Protein AF-X1D4W5-F1 (afdb_monomer_lite)

Secondary structure (DSSP, 8-state):
--S--HHHHHHHHHHHHHHHHHHHHHHHS-TTT-HHHHHHHHHHHHHHHHHHHHHHHHHHHH-SSS-THHHHHHHHHHHHHHHHHHHHHHHTT-GGGHHHHHHHHHHHHHHHHHHHHHHHHHHHT--

Sequence (127 aa):
NKGANKKTIKITAYFMVISAIGSTVLALNPHDISRLFHMLGAFVYFIGVVAIQINLSKMELKAENIPKYLPILGILVIACYVLFLGFEISELISESFKILACFFEWMAYFSLMAWLVAHGYYTHVAK

Foldseek 3Di:
DQQDDPVLVVQLVVLVVQLVQLCVQLVVADCVRDVVSNLSSLVSNLVSLLSNLVSVLSSQVRDPPHDNVLNVLSVQLNVLSVQLNVLSVVCVVPVVSVVVNVVSVVSNVVSVVVSVVVVVCCVPPVD

Structure (mmCIF, N/CA/C/O backbone):
data_AF-X1D4W5-F1
#
_entry.id   AF-X1D4W5-F1
#
loop_
_atom_site.group_PDB
_atom_site.id
_atom_site.type_symbol
_atom_site.label_atom_id
_atom_site.label_alt_id
_atom_site.label_comp_id
_atom_site.label_asym_id
_atom_site.label_entity_id
_atom_site.label_seq_id
_atom_site.pdbx_PDB_ins_code
_atom_site.Cartn_x
_atom_site.Cartn_y
_atom_site.Cartn_z
_atom_site.occupancy
_atom_site.B_iso_or_equiv
_atom_site.auth_seq_id
_atom_site.auth_comp_id
_atom_site.auth_asym_id
_atom_site.auth_atom_id
_atom_site.pdbx_PDB_model_num
ATOM 1 N N . ASN A 1 1 ? -15.454 7.307 20.126 1.00 51.16 1 ASN A N 1
ATOM 2 C CA . ASN A 1 1 ? -14.575 6.808 19.042 1.00 51.16 1 ASN A CA 1
ATOM 3 C C . ASN A 1 1 ? -13.185 7.427 19.112 1.00 51.16 1 ASN A C 1
ATOM 5 O O . ASN A 1 1 ? -12.948 8.445 18.480 1.00 51.16 1 ASN A O 1
ATOM 9 N N . LYS A 1 2 ? -12.256 6.833 19.877 1.00 59.66 2 LYS A N 1
ATOM 10 C CA . LYS A 1 2 ? -10.876 7.344 20.030 1.00 59.66 2 LYS A CA 1
ATOM 11 C C . LYS A 1 2 ? -9.972 7.107 18.799 1.00 59.66 2 LYS A C 1
ATOM 13 O O . LYS A 1 2 ? -8.893 7.686 18.725 1.00 59.66 2 LYS A O 1
ATOM 18 N N . GLY A 1 3 ? -10.402 6.289 17.830 1.00 60.16 3 GLY A N 1
ATOM 19 C CA . GLY A 1 3 ? -9.589 5.926 16.659 1.00 60.16 3 GLY A CA 1
ATOM 20 C C . GLY A 1 3 ? -9.673 6.872 15.457 1.00 60.16 3 GLY A C 1
ATOM 21 O O . GLY A 1 3 ? -8.679 7.044 14.759 1.00 60.16 3 GLY A O 1
ATOM 22 N N . ALA A 1 4 ? -10.811 7.528 15.224 1.00 68.69 4 ALA A N 1
ATOM 23 C CA . ALA A 1 4 ? -11.079 8.252 13.981 1.00 68.69 4 ALA A CA 1
ATOM 24 C C . ALA A 1 4 ? -10.934 9.778 14.160 1.00 68.69 4 ALA A C 1
ATOM 26 O O . ALA A 1 4 ? -11.793 10.431 14.752 1.00 68.69 4 ALA A O 1
ATOM 27 N N . ASN A 1 5 ? -9.845 10.359 13.644 1.00 85.06 5 ASN A N 1
ATOM 28 C CA . ASN A 1 5 ? -9.613 11.809 13.630 1.00 85.06 5 ASN A CA 1
ATOM 29 C C . ASN A 1 5 ? -10.029 12.393 12.269 1.00 85.06 5 ASN A C 1
ATOM 31 O O . ASN A 1 5 ? -9.545 11.933 11.235 1.00 85.06 5 ASN A O 1
ATOM 35 N N . LYS A 1 6 ? -10.857 13.452 12.262 1.00 87.94 6 LYS A N 1
ATOM 36 C CA . LYS A 1 6 ? -11.292 14.166 11.042 1.00 87.94 6 LYS A CA 1
ATOM 37 C C . LYS A 1 6 ? -10.127 14.519 10.108 1.00 87.94 6 LYS A C 1
ATOM 39 O O . LYS A 1 6 ? -10.250 14.363 8.897 1.00 87.94 6 LYS A O 1
ATOM 44 N N . LYS A 1 7 ? -8.986 14.953 10.658 1.00 90.19 7 LYS A N 1
ATOM 45 C CA . LYS A 1 7 ? -7.782 15.274 9.878 1.00 90.19 7 LYS A CA 1
ATOM 46 C C . LYS A 1 7 ? -7.218 14.035 9.178 1.00 90.19 7 LYS A C 1
ATOM 48 O O . LYS A 1 7 ? -6.949 14.089 7.984 1.00 90.19 7 LYS A O 1
ATOM 53 N N . THR A 1 8 ? -7.071 12.924 9.901 1.00 90.75 8 THR A N 1
ATOM 54 C CA . THR A 1 8 ? -6.560 11.656 9.353 1.00 90.75 8 THR A CA 1
ATOM 55 C C . THR A 1 8 ? -7.486 11.102 8.277 1.00 90.75 8 THR A C 1
ATOM 57 O O . THR A 1 8 ? -7.005 10.698 7.224 1.00 90.75 8 THR A O 1
ATOM 60 N N . ILE A 1 9 ? -8.804 11.151 8.491 1.00 92.38 9 ILE A N 1
ATOM 61 C CA . ILE A 1 9 ? -9.795 10.728 7.489 1.00 92.38 9 ILE A CA 1
ATOM 62 C C . ILE A 1 9 ? -9.655 11.566 6.219 1.00 92.38 9 ILE A C 1
ATOM 64 O O . ILE A 1 9 ? -9.560 11.014 5.129 1.00 92.38 9 ILE A O 1
ATOM 68 N N . LYS A 1 10 ? -9.583 12.896 6.352 1.00 94.69 10 LYS A N 1
ATOM 69 C CA . LYS A 1 10 ? -9.449 13.803 5.207 1.00 94.69 10 LYS A CA 1
ATOM 70 C C . LYS A 1 10 ? -8.164 13.540 4.415 1.00 94.69 10 LYS A C 1
ATOM 72 O O . LYS A 1 10 ? -8.210 13.459 3.195 1.00 94.69 10 LYS A O 1
ATOM 77 N N . ILE A 1 11 ? -7.035 13.359 5.105 1.00 94.69 11 ILE A N 1
ATOM 78 C CA . ILE A 1 11 ? -5.758 12.988 4.474 1.00 94.69 11 ILE A CA 1
ATOM 79 C C . ILE A 1 11 ? -5.888 11.648 3.743 1.00 94.69 11 ILE A C 1
ATOM 81 O O . ILE A 1 11 ? -5.483 11.537 2.592 1.00 94.69 11 ILE A O 1
ATOM 85 N N . THR A 1 12 ? -6.496 10.651 4.387 1.00 95.94 12 THR A N 1
ATOM 86 C CA . THR A 1 12 ? -6.713 9.326 3.791 1.00 95.94 12 THR A CA 1
ATOM 87 C C . THR A 1 12 ? -7.555 9.424 2.520 1.00 95.94 12 THR A C 1
ATOM 89 O O . THR A 1 12 ? -7.181 8.845 1.509 1.00 95.94 12 THR A O 1
ATOM 92 N N . ALA A 1 13 ? -8.631 10.216 2.530 1.00 95.75 13 ALA A N 1
ATOM 93 C CA . ALA A 1 13 ? -9.478 10.431 1.360 1.00 95.75 13 ALA A CA 1
ATOM 94 C C . ALA A 1 13 ? -8.719 11.080 0.188 1.00 95.75 13 ALA A C 1
ATOM 96 O O . ALA A 1 13 ? -8.895 10.666 -0.954 1.00 95.75 13 ALA A O 1
ATOM 97 N N . TYR A 1 14 ? -7.826 12.044 0.448 1.00 96.88 14 TYR A N 1
ATOM 98 C CA . TYR A 1 14 ? -6.965 12.590 -0.608 1.00 96.88 14 TYR A CA 1
ATOM 99 C C . TYR A 1 14 ? -6.057 11.520 -1.215 1.00 96.88 14 TYR A C 1
ATOM 101 O O . TYR A 1 14 ? -5.957 11.428 -2.436 1.00 96.88 14 TYR A O 1
ATOM 109 N N . PHE A 1 15 ? -5.442 10.677 -0.383 1.00 97.19 15 PHE A N 1
ATOM 110 C CA . PHE A 1 15 ? -4.622 9.576 -0.885 1.00 97.19 15 PHE A CA 1
ATOM 111 C C . PHE A 1 15 ? -5.436 8.519 -1.633 1.00 97.19 15 PHE A C 1
ATOM 113 O O . PHE A 1 15 ? -4.912 7.958 -2.586 1.00 97.19 15 PHE A O 1
ATOM 120 N N . MET A 1 16 ? -6.708 8.290 -1.285 1.00 96.31 16 MET A N 1
ATOM 121 C CA . MET A 1 16 ? -7.606 7.434 -2.076 1.00 96.31 16 MET A CA 1
ATOM 122 C C . MET A 1 16 ? -7.791 7.976 -3.496 1.00 96.31 16 MET A C 1
ATOM 124 O O . MET A 1 16 ? -7.667 7.219 -4.453 1.00 96.31 16 MET A O 1
ATOM 128 N N . VAL A 1 17 ? -8.008 9.287 -3.646 1.00 97.19 17 VAL A N 1
ATOM 129 C CA . VAL A 1 17 ? -8.118 9.924 -4.970 1.00 97.19 17 VAL A CA 1
ATOM 130 C C . VAL A 1 17 ? -6.798 9.832 -5.739 1.00 97.19 17 VAL A C 1
ATOM 132 O O . VAL A 1 17 ? -6.794 9.426 -6.897 1.00 97.1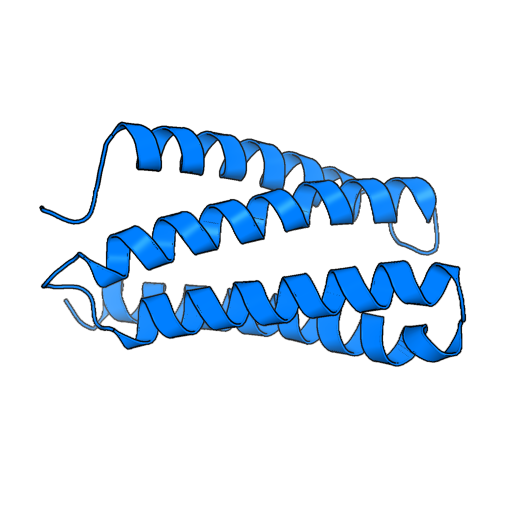9 17 VAL A O 1
ATOM 135 N N . ILE A 1 18 ? -5.669 10.153 -5.098 1.00 96.50 18 ILE A N 1
ATOM 136 C CA . ILE A 1 18 ? -4.335 10.055 -5.717 1.00 96.50 18 ILE A CA 1
ATOM 137 C C . ILE A 1 18 ? -4.048 8.615 -6.164 1.00 96.50 18 ILE A C 1
ATOM 139 O O . ILE A 1 18 ? -3.612 8.391 -7.291 1.00 96.50 18 ILE A O 1
ATOM 143 N N . SER A 1 19 ? -4.338 7.636 -5.305 1.00 95.81 19 SER A N 1
ATOM 144 C CA . SER A 1 19 ? -4.146 6.215 -5.596 1.00 95.81 19 SER A CA 1
ATOM 145 C C . SER A 1 19 ? -5.010 5.766 -6.775 1.00 95.81 19 SER A C 1
ATOM 147 O O . SER A 1 19 ? -4.513 5.076 -7.660 1.00 95.81 19 SER A O 1
ATOM 149 N N . ALA A 1 20 ? -6.268 6.213 -6.848 1.00 95.88 20 ALA A N 1
ATOM 150 C CA . ALA A 1 20 ? -7.156 5.911 -7.969 1.00 95.88 20 ALA A CA 1
ATOM 151 C C . ALA A 1 20 ? -6.630 6.473 -9.302 1.00 95.88 20 ALA A C 1
ATOM 153 O O . ALA A 1 20 ? -6.678 5.783 -10.322 1.00 95.88 20 ALA A O 1
ATOM 154 N N . ILE A 1 21 ? -6.071 7.690 -9.297 1.00 96.31 21 ILE A N 1
ATOM 155 C CA . ILE A 1 21 ? -5.421 8.275 -10.481 1.00 96.31 21 ILE A CA 1
ATOM 156 C C . ILE A 1 21 ? -4.222 7.418 -10.898 1.00 96.31 21 ILE A C 1
ATOM 158 O O . ILE A 1 21 ? -4.130 7.027 -12.059 1.00 96.31 21 ILE A O 1
ATOM 162 N N . GLY A 1 22 ? -3.338 7.074 -9.955 1.00 94.69 22 GLY A N 1
ATOM 163 C CA . GLY A 1 22 ? -2.182 6.214 -10.224 1.00 94.69 22 GLY A CA 1
ATOM 164 C C . GLY A 1 22 ? -2.581 4.852 -10.793 1.00 94.69 22 GLY A C 1
ATOM 165 O O . GLY A 1 22 ? -2.035 4.425 -11.805 1.00 94.69 22 GLY A O 1
ATOM 166 N N . SER A 1 23 ? -3.597 4.213 -10.205 1.00 93.19 23 SER A N 1
ATOM 167 C CA . SER A 1 23 ? -4.143 2.935 -10.675 1.00 93.19 23 SER A CA 1
ATOM 168 C C . SER A 1 23 ? -4.716 3.039 -12.089 1.00 93.19 23 SER A C 1
ATOM 170 O O . SER A 1 23 ? -4.509 2.139 -12.897 1.00 93.19 23 SER A O 1
ATOM 172 N N . THR A 1 24 ? -5.375 4.152 -12.415 1.00 95.12 24 THR A N 1
ATOM 173 C CA . THR A 1 24 ? -5.894 4.401 -13.767 1.00 95.12 24 THR A CA 1
ATOM 174 C C . THR A 1 24 ? -4.753 4.534 -14.774 1.00 95.12 24 THR A C 1
ATOM 176 O O . THR A 1 24 ? -4.786 3.898 -15.823 1.00 95.12 24 THR A O 1
ATOM 179 N N . VAL A 1 25 ? -3.714 5.312 -14.452 1.00 94.19 25 VAL A N 1
ATOM 180 C CA . VAL A 1 25 ? -2.525 5.451 -15.311 1.00 94.19 25 VAL A CA 1
ATOM 181 C C . VAL A 1 25 ? -1.837 4.100 -15.504 1.00 94.19 25 VAL A C 1
ATOM 183 O O . VAL A 1 25 ? -1.506 3.754 -16.634 1.00 94.19 25 VAL A O 1
ATOM 186 N N . LEU A 1 26 ? -1.677 3.326 -14.428 1.00 90.38 26 LEU A N 1
ATOM 187 C CA . LEU A 1 26 ? -1.085 1.990 -14.458 1.00 90.38 26 LEU A CA 1
ATOM 188 C C . LEU A 1 26 ? -1.868 1.039 -15.376 1.00 90.38 26 LEU A C 1
ATOM 190 O O . LEU A 1 26 ? -1.281 0.388 -16.233 1.00 90.38 26 LEU A O 1
ATOM 194 N N . ALA A 1 27 ? -3.196 1.000 -15.237 1.00 89.56 27 ALA A N 1
ATOM 195 C CA . ALA A 1 27 ? -4.063 0.126 -16.026 1.00 89.56 27 ALA A CA 1
ATOM 196 C C . ALA A 1 27 ? -4.097 0.503 -17.517 1.00 89.56 27 ALA A C 1
ATOM 198 O O . ALA A 1 27 ? -4.174 -0.373 -18.375 1.00 89.56 27 ALA A O 1
ATOM 199 N N . LEU A 1 28 ? -4.031 1.800 -17.833 1.00 92.31 28 LEU A N 1
ATOM 200 C CA . LEU A 1 28 ? -4.007 2.292 -19.213 1.00 92.31 28 LEU A CA 1
ATOM 201 C C . LEU A 1 28 ? -2.651 2.097 -19.903 1.00 92.31 28 LEU A C 1
ATOM 203 O O . LEU A 1 28 ? -2.587 2.147 -21.130 1.00 92.31 28 LEU A O 1
ATOM 207 N N . ASN A 1 29 ? -1.578 1.882 -19.138 1.00 89.94 29 ASN A N 1
ATOM 208 C CA . ASN A 1 29 ? -0.219 1.733 -19.652 1.00 89.94 29 ASN A CA 1
ATOM 209 C C . ASN A 1 29 ? 0.378 0.396 -19.187 1.00 89.94 29 ASN A C 1
ATOM 211 O O . ASN A 1 29 ? 1.163 0.368 -18.236 1.00 89.94 29 ASN A O 1
ATOM 215 N N . PRO A 1 30 ? 0.026 -0.725 -19.843 1.00 81.94 30 PRO A N 1
ATOM 216 C CA . PRO A 1 30 ? 0.679 -2.006 -19.614 1.00 81.94 30 PRO A CA 1
ATOM 217 C C . PRO A 1 30 ? 2.200 -1.896 -19.764 1.00 81.94 30 PRO A C 1
ATOM 219 O O . PRO A 1 30 ? 2.691 -1.135 -20.606 1.00 81.94 30 PRO A O 1
ATOM 222 N N . HIS A 1 31 ? 2.929 -2.689 -18.975 1.00 73.62 31 HIS A N 1
ATOM 223 C CA . HIS A 1 31 ? 4.393 -2.669 -18.902 1.00 73.62 31 HIS A CA 1
ATOM 224 C C . HIS A 1 31 ? 5.061 -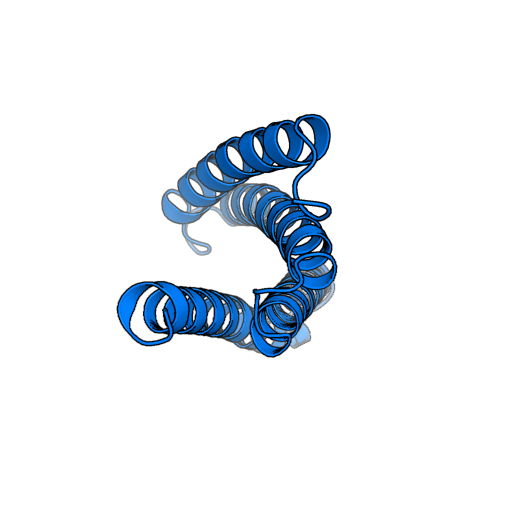2.750 -20.290 1.00 73.62 31 HIS A C 1
ATOM 226 O O . HIS A 1 31 ? 6.004 -2.009 -20.571 1.00 73.62 31 HIS A O 1
ATOM 232 N N . ASP A 1 32 ? 4.512 -3.571 -21.189 1.00 76.69 32 ASP A N 1
ATOM 233 C CA . ASP A 1 32 ? 5.070 -3.815 -22.526 1.00 76.69 32 ASP A CA 1
ATOM 234 C C . ASP A 1 32 ? 4.753 -2.713 -23.555 1.00 76.69 32 ASP A C 1
ATOM 236 O O . ASP A 1 32 ? 5.379 -2.662 -24.612 1.00 76.69 32 ASP A O 1
ATOM 240 N N . ILE A 1 33 ? 3.799 -1.818 -23.265 1.00 84.25 33 ILE A N 1
ATOM 241 C CA . ILE A 1 33 ? 3.422 -0.706 -24.156 1.00 84.25 33 ILE A CA 1
ATOM 242 C C . ILE A 1 33 ? 4.220 0.550 -23.809 1.00 84.25 33 ILE A C 1
ATOM 244 O O . ILE A 1 33 ? 4.795 1.198 -24.684 1.00 84.25 33 ILE A O 1
ATOM 248 N N . SER A 1 34 ? 4.247 0.920 -22.528 1.00 85.56 34 SER A N 1
ATOM 249 C CA . SER A 1 34 ? 5.008 2.076 -22.062 1.00 85.56 34 SER A CA 1
ATOM 250 C C . SER A 1 34 ? 5.504 1.868 -20.641 1.00 85.56 34 SER A C 1
ATOM 252 O O . SER A 1 34 ? 4.833 2.219 -19.669 1.00 85.56 34 SER A O 1
ATOM 254 N N . ARG A 1 35 ? 6.735 1.360 -20.526 1.00 81.19 35 ARG A N 1
ATOM 255 C CA . ARG A 1 35 ? 7.398 1.140 -19.236 1.00 81.19 35 ARG A CA 1
ATOM 256 C C . ARG A 1 35 ? 7.451 2.408 -18.382 1.00 81.19 35 ARG A C 1
ATOM 258 O O . ARG A 1 35 ? 7.187 2.352 -17.188 1.00 81.19 35 ARG A O 1
ATOM 265 N N . LEU A 1 36 ? 7.732 3.566 -18.984 1.00 85.88 36 LEU A N 1
ATOM 266 C CA . LEU A 1 36 ? 7.818 4.829 -18.244 1.00 85.88 36 LEU A CA 1
ATOM 267 C C . LEU A 1 36 ? 6.483 5.198 -17.578 1.00 85.88 36 LEU A C 1
ATOM 269 O O . LEU A 1 36 ? 6.453 5.484 -16.381 1.00 85.88 36 LEU A O 1
ATOM 273 N N . PHE A 1 37 ? 5.379 5.190 -18.333 1.00 88.50 37 PHE A N 1
ATOM 274 C CA . PHE A 1 37 ? 4.067 5.530 -17.777 1.00 88.50 37 PHE A CA 1
ATOM 275 C C . PHE A 1 37 ? 3.534 4.444 -16.843 1.00 88.50 37 PHE A C 1
ATOM 277 O O . PHE A 1 37 ? 2.897 4.782 -15.846 1.00 88.50 37 PHE A O 1
ATOM 284 N N . HIS A 1 38 ? 3.852 3.175 -17.110 1.00 85.56 38 HIS A N 1
ATOM 285 C CA . HIS A 1 38 ? 3.582 2.069 -16.198 1.00 85.56 38 HIS A CA 1
ATOM 286 C C . HIS A 1 38 ? 4.219 2.327 -14.827 1.00 85.56 38 HIS A C 1
ATOM 288 O O . HIS A 1 38 ? 3.520 2.387 -13.819 1.00 85.56 38 HIS A O 1
ATOM 294 N N . MET A 1 39 ? 5.527 2.600 -14.794 1.00 85.38 39 MET A N 1
ATOM 295 C CA . MET A 1 39 ? 6.259 2.862 -13.553 1.00 85.38 39 MET A CA 1
ATOM 296 C C . MET A 1 39 ? 5.774 4.124 -12.832 1.00 85.38 39 MET A C 1
ATOM 298 O O . MET A 1 39 ? 5.658 4.125 -11.608 1.00 85.38 39 MET A O 1
ATOM 302 N N . LEU A 1 40 ? 5.449 5.195 -13.565 1.00 90.75 40 LEU A N 1
ATOM 303 C CA . LEU A 1 40 ? 4.872 6.407 -12.971 1.00 90.75 40 LEU A CA 1
ATOM 304 C C . LEU A 1 40 ? 3.500 6.133 -12.340 1.00 90.75 40 LEU A C 1
ATOM 306 O O . LEU A 1 40 ? 3.251 6.550 -11.208 1.00 90.75 40 LEU A O 1
ATOM 310 N N . GLY A 1 41 ? 2.623 5.414 -13.047 1.00 92.25 41 GLY A N 1
ATOM 311 C CA . GLY A 1 41 ? 1.317 5.002 -12.535 1.00 92.25 41 GLY A CA 1
ATOM 312 C C . GLY A 1 41 ? 1.446 4.124 -11.292 1.00 92.25 41 GLY A C 1
ATOM 313 O O . GLY A 1 41 ? 0.818 4.411 -10.271 1.00 92.25 41 GLY A O 1
ATOM 314 N N . ALA A 1 42 ? 2.328 3.123 -11.351 1.00 88.62 42 ALA A N 1
ATOM 315 C CA . ALA A 1 42 ? 2.660 2.231 -10.245 1.00 88.62 42 ALA A CA 1
ATOM 316 C C . ALA A 1 42 ? 3.143 3.018 -9.019 1.00 88.62 42 ALA A C 1
ATOM 318 O O . ALA A 1 42 ? 2.602 2.866 -7.926 1.00 88.62 42 ALA A O 1
ATOM 319 N N . PHE A 1 43 ? 4.088 3.941 -9.201 1.00 90.69 43 PHE A N 1
ATOM 320 C CA . PHE A 1 43 ? 4.635 4.757 -8.118 1.00 90.69 43 PHE A CA 1
ATOM 321 C C . PHE A 1 43 ? 3.565 5.609 -7.421 1.00 90.69 43 PHE A C 1
ATOM 323 O O . PHE A 1 43 ? 3.449 5.590 -6.191 1.00 90.69 43 PHE A O 1
ATOM 330 N N . VAL A 1 44 ? 2.737 6.322 -8.196 1.00 94.00 44 VAL A N 1
ATOM 331 C CA . VAL A 1 44 ? 1.637 7.142 -7.658 1.00 94.00 44 VAL A CA 1
ATOM 332 C C . VAL A 1 44 ? 0.607 6.268 -6.940 1.00 94.00 44 VAL A C 1
ATOM 334 O O . VAL A 1 44 ? 0.167 6.602 -5.835 1.00 94.00 44 VAL A O 1
ATOM 337 N N . TYR A 1 45 ? 0.249 5.131 -7.538 1.00 93.12 45 TYR A N 1
ATOM 338 C CA . TYR A 1 45 ? -0.679 4.168 -6.956 1.00 93.12 45 TYR A CA 1
ATOM 339 C C . TYR A 1 45 ? -0.177 3.657 -5.600 1.00 93.12 45 TYR A C 1
ATOM 341 O O . TYR A 1 45 ? -0.918 3.723 -4.614 1.00 93.12 45 TYR A O 1
ATOM 349 N N . PHE A 1 46 ? 1.085 3.225 -5.523 1.00 90.75 46 PHE A N 1
ATOM 350 C CA . PHE A 1 46 ? 1.677 2.615 -4.330 1.00 90.75 46 PHE A CA 1
ATOM 351 C C . PHE A 1 46 ? 1.865 3.570 -3.177 1.00 90.75 46 PHE A C 1
ATOM 353 O O . PHE A 1 46 ? 1.518 3.217 -2.051 1.00 90.75 46 PHE A O 1
ATOM 360 N N . ILE A 1 47 ? 2.341 4.788 -3.433 1.00 90.88 47 ILE A N 1
ATOM 361 C CA . ILE A 1 47 ? 2.408 5.812 -2.386 1.00 90.88 47 ILE A CA 1
ATOM 362 C C . ILE A 1 47 ? 1.015 6.046 -1.801 1.00 90.88 47 ILE A C 1
ATOM 364 O O . ILE A 1 47 ? 0.856 6.118 -0.580 1.00 90.88 47 ILE A O 1
ATOM 368 N N . GLY A 1 48 ? 0.002 6.105 -2.670 1.00 94.88 48 GLY A N 1
ATOM 369 C CA . GLY A 1 48 ? -1.395 6.179 -2.270 1.00 94.88 48 GLY A CA 1
ATOM 370 C C . GLY A 1 48 ? -1.804 5.024 -1.356 1.00 94.88 48 GLY A C 1
ATOM 371 O O . GLY A 1 48 ? -2.243 5.270 -0.232 1.00 94.88 48 GLY A O 1
ATOM 372 N N . VAL A 1 49 ? -1.612 3.775 -1.793 1.00 94.31 49 VAL A N 1
ATOM 373 C CA . VAL A 1 49 ? -1.981 2.578 -1.014 1.00 94.31 49 VAL A CA 1
ATOM 374 C C . VAL A 1 49 ? -1.262 2.535 0.331 1.00 94.31 49 VAL A C 1
ATOM 376 O O . VAL A 1 49 ? -1.912 2.338 1.356 1.00 94.31 49 VAL A O 1
ATOM 379 N N . VAL A 1 50 ? 0.050 2.774 0.363 1.00 94.12 50 VAL A N 1
ATOM 380 C CA . VAL A 1 50 ? 0.836 2.763 1.604 1.00 94.12 50 VAL A CA 1
ATOM 381 C C . VAL A 1 50 ? 0.321 3.821 2.579 1.00 94.12 50 VAL A C 1
ATOM 383 O O . VAL A 1 50 ? 0.078 3.517 3.748 1.00 94.12 50 VAL A O 1
ATOM 386 N N . ALA A 1 51 ? 0.085 5.052 2.118 1.00 95.38 51 ALA A N 1
ATOM 387 C CA . ALA A 1 51 ? -0.442 6.115 2.969 1.00 95.38 51 ALA A CA 1
ATOM 388 C C . ALA A 1 51 ? -1.849 5.794 3.503 1.00 95.38 51 ALA A C 1
ATOM 390 O O . ALA A 1 51 ? -2.129 6.031 4.684 1.00 95.38 51 ALA A O 1
ATOM 391 N N . ILE A 1 52 ? -2.720 5.229 2.659 1.00 95.88 52 ILE A N 1
ATOM 392 C CA . ILE A 1 52 ? -4.061 4.779 3.054 1.00 95.88 52 ILE A CA 1
ATOM 393 C C . ILE A 1 52 ? -3.949 3.707 4.135 1.00 95.88 52 ILE A C 1
ATOM 395 O O . ILE A 1 52 ? -4.506 3.884 5.217 1.00 95.88 52 ILE A O 1
ATOM 399 N N . GLN A 1 53 ? -3.186 2.642 3.885 1.00 95.75 53 GLN A N 1
ATOM 400 C CA . GLN A 1 53 ? -3.081 1.509 4.799 1.00 95.75 53 GLN A CA 1
ATOM 401 C C . GLN A 1 53 ? -2.433 1.886 6.131 1.00 95.75 53 GLN A C 1
ATOM 403 O O . GLN A 1 53 ? -2.888 1.431 7.180 1.00 95.75 53 GLN A O 1
ATOM 408 N N . ILE A 1 54 ? -1.443 2.788 6.135 1.00 95.25 54 ILE A N 1
ATOM 409 C CA . ILE A 1 54 ? -0.855 3.315 7.377 1.00 95.25 54 ILE A CA 1
ATOM 410 C C . ILE A 1 54 ? -1.927 4.024 8.203 1.00 95.25 54 ILE A C 1
ATOM 412 O O . ILE A 1 54 ? -2.018 3.825 9.417 1.00 95.25 54 ILE A O 1
ATOM 416 N N . ASN A 1 55 ? -2.723 4.882 7.564 1.00 95.06 55 ASN A N 1
ATOM 417 C CA . ASN A 1 55 ? -3.734 5.662 8.262 1.00 95.06 55 ASN A CA 1
ATOM 418 C C . ASN A 1 55 ? -4.881 4.782 8.763 1.00 95.06 55 ASN A C 1
ATOM 420 O O . ASN A 1 55 ? -5.249 4.910 9.931 1.00 95.06 55 ASN A O 1
ATOM 424 N N . LEU A 1 56 ? -5.404 3.877 7.930 1.00 93.81 56 LEU A N 1
ATOM 425 C CA . LEU A 1 56 ? -6.458 2.933 8.312 1.00 93.81 56 LEU A CA 1
ATOM 426 C C . LEU A 1 56 ? -5.999 2.036 9.465 1.00 93.81 56 LEU A C 1
ATOM 428 O O . LEU A 1 56 ? -6.614 2.068 10.532 1.00 93.81 56 LEU A O 1
ATOM 432 N N . SER A 1 57 ? -4.841 1.384 9.330 1.00 93.88 57 SER A N 1
ATOM 433 C CA . SER A 1 57 ? -4.296 0.506 10.372 1.00 93.88 57 SER A CA 1
ATOM 434 C C . SER A 1 57 ? -4.085 1.250 11.697 1.00 93.88 57 SER A C 1
ATOM 436 O O . SER A 1 57 ? -4.420 0.747 12.768 1.00 93.88 57 SER A O 1
ATOM 438 N N . LYS A 1 58 ? -3.592 2.500 11.664 1.00 92.81 58 LYS A N 1
ATOM 439 C CA . LYS A 1 58 ? -3.447 3.334 12.875 1.00 92.81 58 LYS A CA 1
ATOM 440 C C . LYS A 1 58 ? -4.785 3.661 13.538 1.00 92.81 58 LYS A C 1
ATOM 442 O O . LYS A 1 58 ? -4.842 3.739 14.767 1.00 92.81 58 LYS A O 1
ATOM 447 N N . MET A 1 59 ? -5.836 3.913 12.758 1.00 91.81 59 MET A N 1
ATOM 448 C CA . MET A 1 59 ? -7.173 4.183 13.295 1.00 91.81 59 MET A CA 1
ATOM 449 C C . MET A 1 59 ? -7.795 2.915 13.893 1.00 91.81 59 MET A C 1
ATOM 451 O O . MET A 1 59 ? -8.367 2.975 14.981 1.00 91.81 59 MET A O 1
ATOM 455 N N . GLU A 1 60 ? -7.625 1.774 13.228 1.00 92.31 60 GLU A N 1
ATOM 456 C CA . GLU A 1 60 ? -8.127 0.461 13.648 1.00 92.31 60 GLU A CA 1
ATOM 457 C C . GLU A 1 60 ? -7.442 -0.053 14.915 1.00 92.31 60 GLU A C 1
ATOM 459 O O . GLU A 1 60 ? -8.108 -0.525 15.836 1.00 92.31 60 GLU A O 1
ATOM 464 N N . LEU A 1 61 ? -6.123 0.127 15.037 1.00 91.62 61 LEU A N 1
ATOM 465 C CA . LEU A 1 61 ? -5.389 -0.209 16.261 1.00 91.62 61 LEU A CA 1
ATOM 466 C C . LEU A 1 61 ? -5.940 0.529 17.485 1.00 91.62 61 LEU A C 1
ATOM 468 O O . LEU A 1 61 ? -5.984 -0.043 18.574 1.00 91.62 61 LEU A O 1
ATOM 472 N N . LYS A 1 62 ? -6.404 1.768 17.306 1.00 90.12 62 LYS A N 1
ATOM 473 C CA . LYS A 1 62 ? -6.984 2.604 18.369 1.00 90.12 62 LYS A CA 1
ATOM 474 C C . LYS A 1 62 ? -8.473 2.358 18.608 1.00 90.12 62 LYS A C 1
ATOM 476 O O . LYS A 1 62 ? -9.015 2.870 19.586 1.00 90.12 62 LYS A O 1
ATOM 481 N N . ALA A 1 63 ? -9.156 1.652 17.713 1.00 89.00 63 ALA A N 1
ATOM 482 C CA . ALA A 1 63 ? -10.556 1.310 17.893 1.00 89.00 63 ALA A CA 1
ATOM 483 C C . ALA A 1 63 ? -10.675 0.095 18.827 1.00 89.00 63 ALA A C 1
ATOM 485 O O . ALA A 1 63 ? -9.998 -0.916 18.640 1.00 89.00 63 ALA A O 1
ATOM 486 N N . GLU A 1 64 ? -11.523 0.204 19.849 1.00 84.56 64 GLU A N 1
ATOM 487 C CA . GLU A 1 64 ? -11.743 -0.868 20.834 1.00 84.56 64 GLU A CA 1
ATOM 488 C C . GLU A 1 64 ? -12.558 -2.021 20.236 1.00 84.56 64 GLU A C 1
ATOM 490 O O . GLU A 1 64 ? -12.267 -3.179 20.506 1.00 84.56 64 GLU A O 1
ATOM 495 N N . ASN A 1 65 ? -13.499 -1.711 19.340 1.00 85.19 65 ASN A N 1
ATOM 496 C CA . ASN A 1 65 ? -14.408 -2.701 18.759 1.00 85.19 65 ASN A CA 1
ATOM 497 C C . ASN A 1 65 ? -13.879 -3.355 17.477 1.00 85.19 65 ASN A C 1
ATOM 499 O O . ASN A 1 65 ? -14.573 -4.184 16.913 1.00 85.19 65 ASN A O 1
ATOM 503 N N . ILE A 1 66 ? -12.697 -2.976 16.979 1.00 89.00 66 ILE A N 1
ATOM 504 C CA . ILE A 1 66 ? -12.146 -3.554 15.745 1.00 89.00 66 ILE A CA 1
ATOM 505 C C . ILE A 1 66 ? -11.133 -4.648 16.105 1.00 89.00 66 ILE A C 1
ATOM 507 O O . ILE A 1 66 ? -10.198 -4.379 16.872 1.00 89.00 66 ILE A O 1
ATOM 511 N N . PRO A 1 67 ? -11.274 -5.866 15.550 1.00 91.12 67 PRO A N 1
ATOM 512 C CA . PRO A 1 67 ? -10.355 -6.952 15.837 1.00 91.12 67 PRO A CA 1
ATOM 513 C C . PRO A 1 67 ? -8.954 -6.647 15.302 1.00 91.12 67 PRO A C 1
ATOM 515 O O . PRO A 1 67 ? -8.778 -6.130 14.199 1.00 91.12 67 PRO A O 1
ATOM 518 N N . LYS A 1 68 ? -7.929 -6.995 16.086 1.00 91.19 68 LYS A N 1
ATOM 519 C CA . LYS A 1 68 ? -6.541 -6.585 15.817 1.00 91.19 6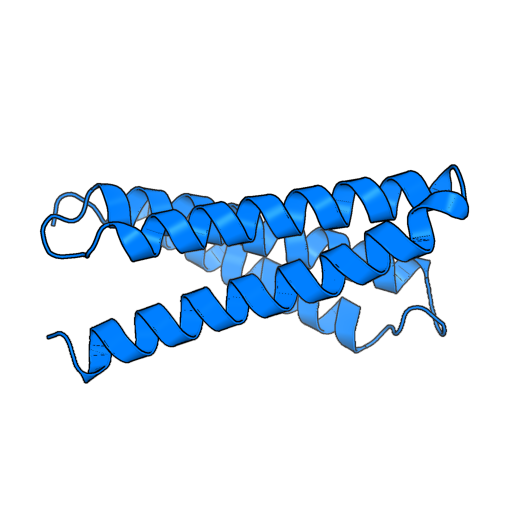8 LYS A CA 1
ATOM 520 C C . LYS A 1 68 ? -5.889 -7.291 14.626 1.00 91.19 68 LYS A C 1
ATOM 522 O O . LYS A 1 68 ? -4.861 -6.816 14.160 1.00 91.19 68 LYS A O 1
ATOM 527 N N . TYR A 1 69 ? -6.487 -8.354 14.087 1.00 92.75 69 TYR A N 1
ATOM 528 C CA . TYR A 1 69 ? -5.991 -8.970 12.853 1.00 92.75 69 TYR A CA 1
ATOM 529 C C . TYR A 1 69 ? -6.175 -8.065 11.622 1.00 92.75 69 TYR A C 1
ATOM 531 O O . TYR A 1 69 ? -5.362 -8.138 10.708 1.00 92.75 69 TYR A O 1
ATOM 539 N N . LEU A 1 70 ? -7.181 -7.178 11.600 1.00 93.81 70 LEU A N 1
ATOM 540 C CA . LEU A 1 70 ? -7.423 -6.252 10.481 1.00 93.81 70 LEU A CA 1
ATOM 541 C C . LEU A 1 70 ? -6.273 -5.250 10.272 1.00 93.81 70 LEU A C 1
ATOM 543 O O . LEU A 1 70 ? -5.707 -5.236 9.177 1.00 93.81 70 LEU A O 1
ATOM 547 N N . PRO A 1 71 ? -5.820 -4.502 11.299 1.00 94.50 71 PRO A N 1
ATOM 548 C CA . PRO A 1 71 ? -4.665 -3.627 11.133 1.00 94.50 71 PRO A CA 1
ATOM 549 C C . PRO A 1 71 ? -3.361 -4.397 10.893 1.00 94.50 71 PRO A C 1
ATOM 551 O O . PRO A 1 71 ? -2.456 -3.864 10.260 1.00 94.50 71 PRO A O 1
ATOM 554 N N . ILE A 1 72 ? -3.237 -5.645 11.367 1.00 94.44 72 ILE A N 1
ATOM 555 C CA . ILE A 1 72 ? -2.075 -6.494 11.049 1.00 94.44 72 ILE A CA 1
ATOM 556 C C . ILE A 1 72 ? -2.058 -6.832 9.554 1.00 94.44 72 ILE A C 1
ATOM 558 O O . ILE A 1 72 ? -1.012 -6.712 8.918 1.00 94.44 72 ILE A O 1
ATOM 562 N N . LEU A 1 73 ? -3.208 -7.189 8.974 1.00 95.44 73 LEU A N 1
ATOM 563 C CA . LEU A 1 73 ? -3.336 -7.382 7.530 1.00 95.44 73 LEU A CA 1
ATOM 564 C C . LEU A 1 73 ? -3.028 -6.088 6.768 1.00 95.44 73 LEU A C 1
ATOM 566 O O . LEU A 1 73 ? -2.304 -6.140 5.782 1.00 95.44 73 LEU A O 1
ATOM 570 N N . GLY A 1 74 ? -3.477 -4.925 7.250 1.00 95.62 74 GLY A N 1
ATOM 571 C CA . GLY A 1 74 ? -3.130 -3.631 6.647 1.00 95.62 74 GLY A CA 1
ATOM 572 C C . GLY A 1 74 ? -1.619 -3.350 6.651 1.00 95.62 74 GLY A C 1
ATOM 573 O O . GLY A 1 74 ? -1.070 -2.865 5.661 1.00 95.62 74 GLY A O 1
ATOM 574 N N . ILE A 1 75 ? -0.911 -3.733 7.719 1.00 95.25 75 ILE A N 1
ATOM 575 C CA . ILE A 1 75 ? 0.561 -3.676 7.782 1.00 95.25 75 ILE A CA 1
ATOM 576 C C . ILE A 1 75 ? 1.210 -4.652 6.794 1.00 95.25 75 ILE A C 1
ATOM 578 O O . ILE A 1 75 ? 2.194 -4.288 6.147 1.00 95.25 75 ILE A O 1
ATOM 582 N N . LEU A 1 76 ? 0.655 -5.855 6.627 1.00 95.94 76 LEU A N 1
ATOM 583 C CA . LEU A 1 76 ? 1.129 -6.811 5.626 1.00 95.94 76 LEU A CA 1
ATOM 584 C C . LEU A 1 76 ? 0.991 -6.253 4.201 1.00 95.94 76 LEU A C 1
ATOM 586 O O . LEU A 1 76 ? 1.934 -6.376 3.423 1.00 95.94 76 LEU A O 1
ATOM 590 N N . VAL A 1 77 ? -0.120 -5.572 3.885 1.00 96.62 77 VAL A N 1
ATOM 591 C CA . VAL A 1 77 ? -0.281 -4.872 2.596 1.00 96.62 77 VAL A CA 1
ATOM 592 C C . VAL A 1 77 ? 0.861 -3.881 2.386 1.00 96.62 77 VAL A C 1
ATOM 594 O O . VAL A 1 77 ? 1.515 -3.904 1.347 1.00 96.62 77 VAL A O 1
ATOM 597 N N . ILE A 1 78 ? 1.163 -3.043 3.383 1.00 96.19 78 ILE A N 1
ATOM 598 C CA . ILE A 1 78 ? 2.267 -2.075 3.285 1.00 96.19 78 ILE A CA 1
ATOM 599 C C . ILE A 1 78 ? 3.592 -2.786 2.997 1.00 96.19 78 ILE A C 1
ATOM 601 O O . ILE A 1 78 ? 4.328 -2.355 2.112 1.00 96.19 78 ILE A O 1
ATOM 605 N N . ALA A 1 79 ? 3.892 -3.871 3.713 1.00 96.25 79 ALA A N 1
ATOM 606 C CA . ALA A 1 79 ? 5.128 -4.621 3.524 1.00 96.25 79 ALA A CA 1
ATOM 607 C C . ALA A 1 79 ? 5.249 -5.180 2.097 1.00 96.25 79 ALA A C 1
ATOM 609 O O . ALA A 1 79 ? 6.287 -4.999 1.462 1.00 96.25 79 ALA A O 1
ATOM 610 N N . CYS A 1 80 ? 4.187 -5.793 1.562 1.00 96.00 80 CYS A N 1
ATOM 611 C CA . CYS A 1 80 ? 4.181 -6.318 0.196 1.00 96.00 80 CYS A CA 1
ATOM 612 C C . CYS A 1 80 ? 4.373 -5.211 -0.851 1.00 96.00 80 CYS A C 1
ATOM 614 O O . CYS A 1 80 ? 5.179 -5.379 -1.760 1.00 96.00 80 CYS A O 1
ATOM 616 N N . TYR A 1 81 ? 3.701 -4.065 -0.697 1.00 93.50 81 TYR A N 1
ATOM 617 C CA . TYR A 1 81 ? 3.832 -2.931 -1.622 1.00 93.50 81 TYR A CA 1
ATOM 618 C C . TYR A 1 81 ? 5.222 -2.278 -1.569 1.00 93.50 81 TYR A C 1
ATOM 620 O O . TYR A 1 81 ? 5.761 -1.893 -2.604 1.00 93.50 81 TYR A O 1
ATOM 628 N N . VAL A 1 82 ? 5.827 -2.162 -0.381 1.00 92.75 82 VAL A N 1
ATOM 629 C CA . VAL A 1 82 ? 7.193 -1.632 -0.226 1.00 92.75 82 VAL A CA 1
ATOM 630 C C . VAL A 1 82 ? 8.218 -2.572 -0.853 1.00 92.75 82 VAL A C 1
ATOM 632 O O . VAL A 1 82 ? 9.114 -2.106 -1.554 1.00 92.75 82 VAL A O 1
ATOM 635 N N . LEU A 1 83 ? 8.083 -3.884 -0.631 1.00 94.31 83 LEU A N 1
ATOM 636 C CA . LEU A 1 83 ? 8.958 -4.878 -1.252 1.00 94.31 83 LEU A CA 1
ATOM 637 C C . LEU A 1 83 ? 8.799 -4.877 -2.771 1.00 94.31 83 LEU A C 1
ATOM 639 O O . LEU A 1 83 ? 9.809 -4.866 -3.468 1.00 94.31 83 LEU A O 1
ATOM 643 N N . PHE A 1 84 ? 7.563 -4.796 -3.276 1.00 91.12 84 PHE A N 1
ATOM 644 C CA . PHE A 1 84 ? 7.324 -4.682 -4.710 1.00 91.12 84 PHE A CA 1
ATOM 645 C C . PHE A 1 84 ? 8.040 -3.471 -5.306 1.00 91.12 84 PHE A C 1
ATOM 647 O O . PHE A 1 84 ? 8.881 -3.634 -6.183 1.00 91.12 84 PHE A O 1
ATOM 654 N N . LEU A 1 85 ? 7.787 -2.272 -4.773 1.00 89.00 85 LEU A N 1
ATOM 655 C CA . LEU A 1 85 ? 8.421 -1.053 -5.271 1.00 89.00 85 LEU A CA 1
ATOM 656 C C . LEU A 1 85 ? 9.957 -1.119 -5.175 1.00 89.00 85 LEU A C 1
ATOM 658 O O . LEU A 1 85 ? 10.653 -0.655 -6.075 1.00 89.00 85 LEU A O 1
ATOM 662 N N . GLY A 1 86 ? 10.492 -1.707 -4.103 1.00 91.19 86 GLY A N 1
ATOM 663 C CA . GLY A 1 86 ? 11.930 -1.915 -3.936 1.00 91.19 86 GLY A CA 1
ATOM 664 C C . GLY A 1 86 ? 12.538 -2.802 -5.025 1.00 91.19 86 GLY A C 1
ATOM 665 O O . GLY A 1 86 ? 13.580 -2.453 -5.585 1.00 91.19 86 GLY A O 1
ATOM 666 N N . PHE A 1 87 ? 11.893 -3.922 -5.358 1.00 92.06 87 PHE A N 1
ATOM 667 C CA . PHE A 1 87 ? 12.351 -4.812 -6.427 1.00 92.06 87 PHE A CA 1
ATOM 668 C C . PHE A 1 87 ? 12.130 -4.230 -7.822 1.00 92.06 87 PHE A C 1
ATOM 670 O O . PHE A 1 87 ? 13.018 -4.367 -8.654 1.00 92.06 87 PHE A O 1
ATOM 677 N N . GLU A 1 88 ? 11.031 -3.512 -8.046 1.00 86.44 88 GLU A N 1
ATOM 678 C CA . GLU A 1 88 ? 10.756 -2.801 -9.301 1.00 86.44 88 GLU A CA 1
ATOM 679 C C . GLU A 1 88 ? 11.845 -1.753 -9.596 1.00 86.44 88 GLU A C 1
ATOM 681 O O . GLU A 1 88 ? 12.383 -1.679 -10.699 1.00 86.44 88 GLU A O 1
ATOM 686 N N . ILE A 1 89 ? 12.251 -0.972 -8.585 1.00 88.19 89 ILE A N 1
ATOM 687 C CA . ILE A 1 89 ? 13.368 -0.022 -8.720 1.00 88.19 89 ILE A CA 1
ATOM 688 C C . ILE A 1 89 ? 14.693 -0.768 -8.927 1.00 88.19 89 ILE A C 1
ATOM 690 O O . ILE A 1 89 ? 15.525 -0.335 -9.721 1.00 88.19 89 ILE A O 1
ATOM 694 N N . SER A 1 90 ? 14.903 -1.887 -8.229 1.00 91.19 90 SER A N 1
ATOM 695 C CA . SER A 1 90 ? 16.122 -2.697 -8.362 1.00 91.19 90 SER A CA 1
ATOM 696 C C . SER A 1 90 ? 16.244 -3.347 -9.745 1.00 91.19 90 SER A C 1
ATOM 698 O O . SER A 1 90 ? 17.360 -3.527 -10.233 1.00 91.19 90 SER A O 1
ATOM 700 N N . GLU A 1 91 ? 15.124 -3.646 -10.410 1.00 88.38 91 GLU A N 1
ATOM 701 C CA . GLU A 1 91 ? 15.102 -4.145 -11.788 1.00 88.38 91 GLU A CA 1
ATOM 702 C C . GLU A 1 91 ? 15.732 -3.147 -12.770 1.00 88.38 91 GLU A C 1
ATOM 704 O O . GLU A 1 91 ? 16.406 -3.555 -13.714 1.00 88.38 91 GLU A O 1
ATOM 709 N N . LEU A 1 92 ? 15.610 -1.838 -12.512 1.00 85.56 92 LEU A N 1
ATOM 710 C CA . LEU A 1 92 ? 16.281 -0.809 -13.316 1.00 85.56 92 LEU A CA 1
ATOM 711 C C . LEU A 1 92 ? 17.813 -0.907 -13.267 1.00 85.56 92 LEU A C 1
ATOM 713 O O . LEU A 1 92 ? 18.485 -0.382 -14.152 1.00 85.56 92 LEU A O 1
ATOM 717 N N . ILE A 1 93 ? 18.361 -1.539 -12.226 1.00 90.50 93 ILE A N 1
ATOM 718 C CA . ILE A 1 93 ? 19.801 -1.747 -12.040 1.00 90.50 93 ILE A CA 1
ATOM 719 C C . ILE A 1 93 ? 20.216 -3.111 -12.604 1.00 90.50 93 ILE A C 1
ATOM 721 O O . ILE A 1 93 ? 21.283 -3.230 -13.203 1.00 90.50 93 ILE A O 1
ATOM 725 N N . SER A 1 94 ? 19.394 -4.145 -12.397 1.00 91.75 94 SER A N 1
ATOM 726 C CA . SER A 1 94 ? 19.669 -5.509 -12.852 1.00 91.75 94 SER A CA 1
ATOM 727 C C . SER A 1 94 ? 18.388 -6.291 -13.130 1.00 91.75 94 SER A C 1
ATOM 729 O O . SER A 1 94 ? 17.539 -6.451 -12.251 1.00 91.75 94 SER A O 1
ATOM 731 N N . GLU A 1 95 ? 18.316 -6.917 -14.306 1.00 88.69 95 GLU A N 1
ATOM 732 C CA . GLU A 1 95 ? 17.195 -7.783 -14.699 1.00 88.69 95 GLU A CA 1
ATOM 733 C C . GLU A 1 95 ? 16.993 -8.993 -13.770 1.00 88.69 95 GLU A C 1
ATOM 735 O O . GLU A 1 95 ? 15.906 -9.569 -13.731 1.00 88.69 95 GLU A O 1
ATOM 740 N N .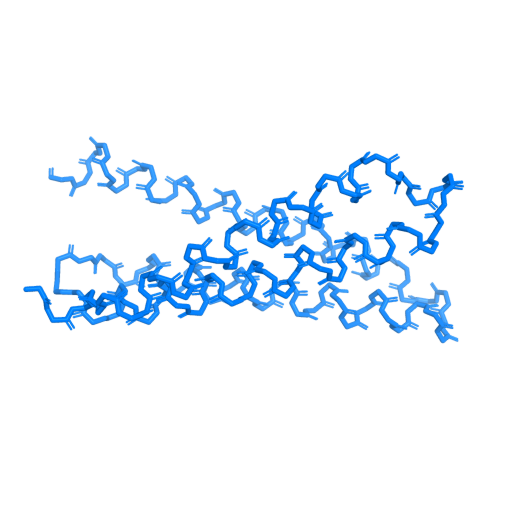 SER A 1 96 ? 17.997 -9.364 -12.962 1.00 92.38 96 SER A N 1
ATOM 741 C CA . SER A 1 96 ? 17.885 -10.447 -11.972 1.00 92.38 96 SER A CA 1
ATOM 742 C C . SER A 1 96 ? 16.744 -10.247 -10.968 1.00 92.38 96 SER A C 1
ATOM 744 O O . SER A 1 96 ? 16.268 -11.219 -10.382 1.00 92.38 96 SER A O 1
ATOM 746 N N . PHE A 1 97 ? 16.301 -9.004 -10.751 1.00 91.94 97 PHE A N 1
ATOM 747 C CA . PHE A 1 97 ? 15.214 -8.688 -9.823 1.00 91.94 97 PHE A CA 1
ATOM 748 C C . PHE A 1 97 ? 13.817 -8.797 -10.435 1.00 91.94 97 PHE A C 1
ATOM 750 O O . PHE A 1 97 ? 12.850 -8.826 -9.678 1.00 91.94 97 PHE A O 1
ATOM 757 N N . LYS A 1 98 ? 13.694 -8.953 -11.759 1.00 88.44 98 LYS A N 1
ATOM 758 C CA . LYS A 1 98 ? 12.404 -8.994 -12.466 1.00 88.44 98 LYS A CA 1
ATOM 759 C C . LYS A 1 98 ? 11.445 -10.049 -11.913 1.00 88.44 98 LYS A C 1
ATOM 761 O O . LYS A 1 98 ? 10.256 -9.801 -11.738 1.00 88.44 98 LYS A O 1
ATOM 766 N N . ILE A 1 99 ? 11.956 -11.242 -11.599 1.00 92.81 99 ILE A N 1
ATOM 767 C CA . ILE A 1 99 ? 11.124 -12.324 -11.051 1.00 92.81 99 ILE A CA 1
ATOM 768 C C . ILE A 1 99 ? 10.670 -12.039 -9.613 1.00 92.81 99 ILE A C 1
ATOM 770 O O . ILE A 1 99 ? 9.545 -12.378 -9.254 1.00 92.81 99 ILE A O 1
ATOM 774 N N . LEU A 1 100 ? 11.509 -11.376 -8.806 1.00 93.69 100 LEU A N 1
ATOM 775 C CA . LEU A 1 100 ? 11.131 -10.936 -7.461 1.00 93.69 100 LEU A CA 1
ATOM 776 C C . LEU A 1 100 ? 10.109 -9.797 -7.530 1.00 93.69 100 LEU A C 1
ATOM 778 O O . LEU A 1 100 ? 9.134 -9.839 -6.786 1.00 93.69 100 LEU A O 1
ATOM 782 N N . ALA A 1 101 ? 10.294 -8.825 -8.428 1.00 90.62 101 ALA A N 1
ATOM 783 C CA . ALA A 1 101 ? 9.333 -7.750 -8.662 1.00 90.62 101 ALA A CA 1
ATOM 784 C C . ALA A 1 101 ? 7.964 -8.335 -9.036 1.00 90.62 101 ALA A C 1
ATOM 786 O O . ALA A 1 101 ? 7.002 -8.144 -8.299 1.00 90.62 101 ALA A O 1
ATOM 787 N N . CYS A 1 102 ? 7.901 -9.183 -10.065 1.00 89.94 102 CYS A N 1
ATOM 788 C CA . CYS A 1 102 ? 6.666 -9.867 -10.459 1.00 89.94 102 CYS A CA 1
ATOM 789 C C . CYS A 1 102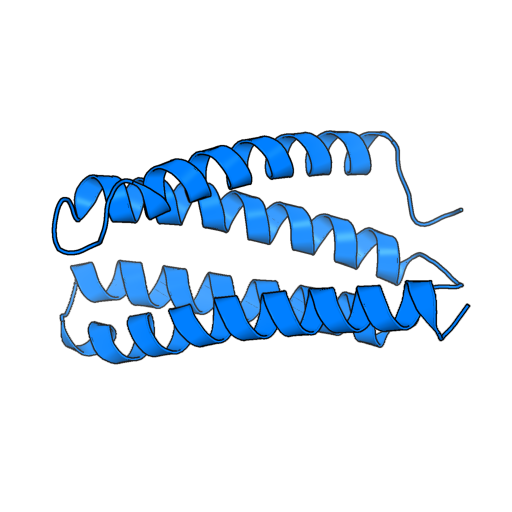 ? 6.032 -10.649 -9.295 1.00 89.94 102 CYS A C 1
ATOM 791 O O . CYS A 1 102 ? 4.845 -10.502 -9.015 1.00 89.94 102 CYS A O 1
ATOM 793 N N . PHE A 1 103 ? 6.811 -11.439 -8.546 1.00 94.69 103 PHE A N 1
ATOM 794 C CA . PHE A 1 103 ? 6.286 -12.158 -7.381 1.00 94.69 103 PHE A CA 1
ATOM 795 C C . PHE A 1 103 ? 5.656 -11.210 -6.347 1.00 94.69 103 PHE A C 1
ATOM 797 O O . PHE A 1 103 ? 4.549 -11.461 -5.865 1.00 94.69 103 PHE A O 1
ATOM 804 N N . PHE A 1 104 ? 6.333 -10.110 -6.012 1.00 94.50 104 PHE A N 1
ATOM 805 C CA . PHE A 1 104 ? 5.830 -9.158 -5.026 1.00 94.50 104 PHE A CA 1
ATOM 806 C C . PHE A 1 104 ? 4.668 -8.300 -5.533 1.00 94.50 104 PHE A C 1
ATOM 808 O O . PHE A 1 104 ? 3.848 -7.894 -4.711 1.00 94.50 104 PHE A O 1
ATOM 815 N N . GLU A 1 105 ? 4.531 -8.093 -6.843 1.00 89.62 105 GLU A N 1
ATOM 816 C CA . GLU A 1 105 ? 3.337 -7.498 -7.455 1.00 89.62 105 GLU A CA 1
ATOM 817 C C . GLU A 1 105 ? 2.091 -8.331 -7.123 1.00 89.62 105 GLU A C 1
ATOM 819 O O . GLU A 1 105 ? 1.097 -7.824 -6.592 1.00 89.62 105 GLU A O 1
ATOM 824 N N . TRP A 1 106 ? 2.176 -9.647 -7.333 1.00 94.25 106 TRP A N 1
ATOM 825 C CA . TRP A 1 106 ? 1.097 -10.565 -6.984 1.00 94.25 106 TRP A CA 1
ATOM 826 C C . TRP A 1 106 ? 0.852 -10.597 -5.478 1.00 94.25 106 TRP A C 1
ATOM 828 O O . TRP A 1 106 ? -0.299 -10.543 -5.047 1.00 94.25 106 TRP A O 1
ATOM 838 N N . MET A 1 107 ? 1.901 -10.623 -4.652 1.00 96.94 107 MET A N 1
ATOM 839 C CA . MET A 1 107 ? 1.742 -10.581 -3.193 1.00 96.94 107 MET A CA 1
ATOM 840 C C . MET A 1 107 ? 1.094 -9.277 -2.706 1.00 96.94 107 MET A C 1
ATOM 842 O O . MET A 1 107 ? 0.292 -9.300 -1.769 1.00 96.94 107 MET A O 1
ATOM 846 N N . ALA A 1 108 ? 1.394 -8.144 -3.343 1.00 93.50 108 ALA A N 1
ATOM 847 C CA . ALA A 1 108 ? 0.744 -6.864 -3.085 1.00 93.50 108 ALA A CA 1
ATOM 848 C C . ALA A 1 108 ? -0.760 -6.949 -3.393 1.00 93.50 108 ALA A C 1
ATOM 850 O O . ALA A 1 108 ? -1.584 -6.650 -2.526 1.00 93.50 108 ALA A O 1
ATOM 851 N N . TYR A 1 109 ? -1.133 -7.468 -4.564 1.00 92.06 109 TYR A N 1
ATOM 852 C CA . TYR A 1 109 ? -2.536 -7.699 -4.907 1.00 92.06 109 TYR A CA 1
ATOM 853 C C . TYR A 1 109 ? -3.236 -8.660 -3.930 1.00 92.06 109 TYR A C 1
ATOM 855 O O . TYR A 1 109 ? -4.280 -8.323 -3.366 1.00 92.06 109 TYR A O 1
ATOM 863 N N . PHE A 1 110 ? -2.653 -9.836 -3.673 1.00 96.44 110 PHE A N 1
ATOM 864 C CA . PHE A 1 110 ? -3.235 -10.850 -2.791 1.00 96.44 110 PHE A CA 1
ATOM 865 C C . PHE A 1 110 ? -3.418 -10.345 -1.362 1.00 96.44 110 PHE A C 1
ATOM 867 O O . PHE A 1 110 ? -4.476 -10.561 -0.771 1.00 96.44 110 PHE A O 1
ATOM 874 N N . SER A 1 111 ? -2.425 -9.651 -0.804 1.00 96.50 111 SER A N 1
ATOM 875 C CA . SER A 1 111 ? -2.531 -9.079 0.542 1.00 96.50 111 SER A CA 1
ATOM 876 C C . SER A 1 111 ? -3.627 -8.014 0.622 1.00 96.50 111 SER A C 1
ATOM 878 O O . SER A 1 111 ? -4.396 -8.011 1.586 1.00 96.50 111 SER A O 1
ATOM 880 N N . LEU A 1 112 ? -3.765 -7.155 -0.398 1.00 95.19 112 LEU A N 1
ATOM 881 C CA . LEU A 1 112 ? -4.840 -6.162 -0.456 1.00 95.19 112 LEU A CA 1
ATOM 882 C C . LEU A 1 112 ? -6.220 -6.828 -0.533 1.00 95.19 112 LEU A C 1
ATOM 884 O O . LEU A 1 112 ? -7.134 -6.423 0.187 1.00 95.19 112 LEU A O 1
ATOM 888 N N . MET A 1 113 ? -6.375 -7.862 -1.367 1.00 96.62 113 MET A N 1
ATOM 889 C CA . MET A 1 113 ? -7.629 -8.614 -1.470 1.00 96.62 113 MET A CA 1
ATOM 890 C C . MET A 1 113 ? -7.959 -9.341 -0.164 1.00 96.62 113 MET A C 1
ATOM 892 O O . MET A 1 113 ? -9.097 -9.277 0.295 1.00 96.62 113 MET A O 1
ATOM 896 N N . ALA A 1 114 ? -6.975 -9.971 0.479 1.00 96.44 114 ALA A N 1
ATOM 897 C CA . ALA A 1 114 ? -7.150 -10.608 1.781 1.00 96.44 114 ALA A CA 1
ATOM 898 C C . ALA A 1 114 ? -7.601 -9.603 2.853 1.00 96.44 114 ALA A C 1
ATOM 900 O O . ALA A 1 114 ? -8.530 -9.889 3.610 1.00 96.44 114 ALA A O 1
ATOM 901 N N . TRP A 1 115 ? -7.000 -8.409 2.889 1.00 96.19 115 TRP A N 1
ATOM 902 C CA . TRP A 1 115 ? -7.419 -7.330 3.785 1.00 96.19 115 TRP A CA 1
ATOM 903 C C . TRP A 1 115 ? -8.867 -6.885 3.507 1.00 96.19 115 TRP A C 1
ATOM 905 O O . TRP A 1 115 ? -9.668 -6.796 4.439 1.00 96.19 115 TRP A O 1
ATOM 915 N N . LEU A 1 116 ? -9.244 -6.689 2.236 1.00 94.94 116 LEU A N 1
ATOM 916 C CA . LEU A 1 116 ? -10.616 -6.333 1.847 1.00 94.94 116 LEU A CA 1
ATOM 917 C C . LEU A 1 116 ? -11.635 -7.414 2.228 1.00 94.94 116 LEU A C 1
ATOM 919 O O . LEU A 1 116 ? -12.682 -7.092 2.787 1.00 94.94 116 LEU A O 1
ATOM 923 N N . VAL A 1 117 ? -11.331 -8.687 1.964 1.00 95.81 117 VAL A N 1
ATOM 924 C CA . VAL A 1 117 ? -12.195 -9.822 2.324 1.00 95.81 117 VAL A CA 1
ATOM 925 C C . VAL A 1 117 ? -12.354 -9.917 3.838 1.00 95.81 117 VAL A C 1
ATOM 927 O O . VAL A 1 117 ? -13.473 -10.090 4.316 1.00 95.81 117 VAL A O 1
ATOM 930 N N .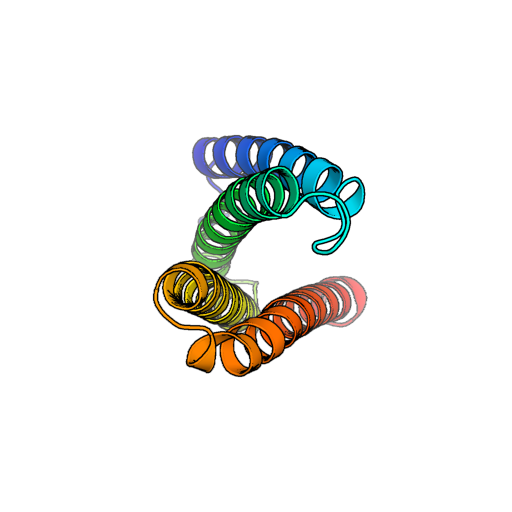 ALA A 1 118 ? -11.275 -9.747 4.606 1.00 94.62 118 ALA A N 1
ATOM 931 C CA . ALA A 1 118 ? -11.337 -9.751 6.064 1.00 94.62 118 ALA A CA 1
ATOM 932 C C . ALA A 1 118 ? -12.220 -8.611 6.601 1.00 94.62 118 ALA A C 1
ATOM 934 O O . ALA A 1 118 ? -13.042 -8.835 7.492 1.00 94.62 118 ALA A O 1
ATOM 935 N N . HIS A 1 119 ? -12.116 -7.407 6.026 1.00 93.31 119 HIS A N 1
ATOM 936 C CA . HIS A 1 119 ? -13.013 -6.294 6.347 1.00 93.31 119 HIS A CA 1
ATOM 937 C C . HIS A 1 119 ? -14.466 -6.572 5.954 1.00 93.31 119 HIS A C 1
ATOM 939 O O . HIS A 1 119 ? -15.377 -6.282 6.733 1.00 93.31 119 HIS A O 1
ATOM 945 N N . GLY A 1 120 ? -14.699 -7.146 4.772 1.00 93.44 120 GLY A N 1
ATOM 946 C CA . GLY A 1 120 ? -16.027 -7.548 4.310 1.00 93.44 120 GLY A CA 1
ATOM 947 C C . GLY A 1 120 ? -16.665 -8.569 5.251 1.00 93.44 120 GLY A C 1
ATOM 948 O O . GLY A 1 120 ? -17.773 -8.364 5.738 1.00 93.44 120 GLY A O 1
ATOM 949 N N . TYR A 1 121 ? -15.929 -9.620 5.606 1.00 93.12 121 TYR A N 1
ATOM 950 C CA . TYR A 1 121 ? -16.376 -10.616 6.575 1.00 93.12 121 TYR A CA 1
ATOM 951 C C . TYR A 1 121 ? -16.692 -9.987 7.937 1.00 93.12 121 TYR A C 1
ATOM 953 O O . TYR A 1 121 ? -17.776 -10.197 8.479 1.00 93.12 121 TYR A O 1
ATOM 961 N N . TYR A 1 122 ? -15.788 -9.160 8.472 1.00 90.19 122 TYR A N 1
ATOM 962 C CA . TYR A 1 122 ? -16.003 -8.505 9.761 1.00 90.19 122 TYR A CA 1
ATOM 963 C C . TYR A 1 122 ? -17.254 -7.609 9.757 1.00 90.19 122 TYR A C 1
ATOM 965 O O . TYR A 1 122 ? -18.036 -7.625 10.703 1.00 90.19 122 TYR A O 1
ATOM 973 N N . THR A 1 123 ? -17.475 -6.853 8.680 1.00 88.38 123 THR A N 1
ATOM 974 C CA . THR A 1 123 ? -18.608 -5.921 8.578 1.00 88.38 123 THR A CA 1
ATOM 975 C C . THR A 1 123 ? -19.958 -6.601 8.350 1.00 88.38 123 THR A C 1
ATOM 977 O O . THR A 1 123 ? -20.967 -6.054 8.805 1.00 88.38 123 THR A O 1
ATOM 980 N N . HIS A 1 124 ? -19.986 -7.757 7.678 1.00 85.62 124 HIS A N 1
ATOM 981 C CA . HIS A 1 124 ? -21.214 -8.492 7.355 1.00 85.62 124 HIS A CA 1
ATOM 982 C C . HIS A 1 124 ? -21.570 -9.600 8.351 1.00 85.62 124 HIS A C 1
ATOM 984 O O . HIS A 1 124 ? -22.753 -9.851 8.560 1.00 85.62 124 HIS A O 1
ATOM 990 N N . VAL A 1 125 ? -20.576 -10.278 8.930 1.00 76.38 125 VAL A N 1
ATOM 991 C CA . VAL A 1 125 ? -20.774 -11.516 9.706 1.00 76.38 125 VAL A CA 1
ATOM 992 C C . VAL A 1 125 ? -20.402 -11.349 11.176 1.00 76.38 125 VAL A C 1
ATOM 994 O O . VAL A 1 125 ? -21.056 -11.929 12.032 1.00 76.38 125 VAL A O 1
ATOM 997 N N . ALA A 1 126 ? -19.359 -10.574 11.481 1.00 61.53 126 ALA A N 1
ATOM 998 C CA . ALA A 1 126 ? -18.820 -10.461 12.840 1.00 61.53 126 ALA A CA 1
ATOM 999 C C . ALA A 1 126 ? -19.306 -9.219 13.613 1.00 61.53 126 ALA A C 1
ATOM 1001 O O . ALA A 1 126 ? -18.720 -8.891 14.647 1.00 61.53 126 ALA A O 1
ATOM 1002 N N . LYS A 1 127 ? -20.333 -8.524 13.104 1.00 54.94 127 LYS A N 1
ATOM 1003 C CA . LYS A 1 127 ? -21.085 -7.531 13.880 1.00 54.94 127 LYS A CA 1
ATOM 1004 C C . LYS A 1 127 ? -21.966 -8.204 14.920 1.00 54.94 127 LYS A C 1
ATOM 1006 O O . LYS A 1 127 ? -22.668 -9.164 14.541 1.00 54.94 127 LYS A O 1
#

pLDDT: mean 90.3, std 8.21, range [51.16, 97.19]

Radius of gyration: 15.86 Å; chains: 1; bounding box: 41×28×45 Å

Organism: NCBI:txid412755